Protein AF-A0A2C9LUQ4-F1 (afdb_monomer)

Solvent-accessible surface area (backbone atoms only — not comparable to full-atom values): 5718 Å² total; per-residue (Å²): 120,50,81,51,61,73,44,42,50,67,81,76,48,56,62,50,48,73,75,32,63,62,58,34,49,49,44,50,52,28,54,51,45,50,58,49,46,57,56,40,73,71,31,69,67,41,54,74,68,40,61,75,58,78,36,64,95,50,53,56,51,73,74,40,71,62,49,36,20,59,48,53,68,74,32,34,73,88,48,47,42,61,51,49,53,52,52,51,49,53,51,50,46,38,67,76,69,70,68,121

Secondary structure (DSSP, 8-state):
-TTS--EEHHHH-TTHHHH-HHHHHHHHHHHHHHHHHHHHHH-HHHHHTTGGGGGGGGGGGGT-SSEE-HHHHHSIIIIIHHHHHHHHHHHHHIIIII--

pLDDT: mean 83.08, std 6.9, range [50.53, 91.56]

Mean predicted aligned error: 5.74 Å

InterPro domains:
  IPR025258 Rubicon Homology Domain [PF13901] (1-100)
  IPR025258 Rubicon Homology Domain [SM01175] (1-100)
  IPR051366 Differentially Expressed in FDCP 8 Homolog [PTHR12326] (1-100)

Organism: Biomphalaria glabrata (NCBI:txid6526)

Structure (mmCIF, N/CA/C/O backbone):
data_AF-A0A2C9LUQ4-F1
#
_entry.id   AF-A0A2C9LUQ4-F1
#
loop_
_atom_site.group_PDB
_atom_site.id
_atom_site.type_symbol
_atom_site.label_atom_id
_atom_site.label_alt_id
_atom_site.label_comp_id
_atom_site.label_asym_id
_atom_site.label_entity_id
_atom_site.label_seq_id
_atom_site.pdbx_PDB_ins_code
_atom_site.Cartn_x
_atom_site.Cartn_y
_atom_site.Cartn_z
_atom_site.occupancy
_atom_site.B_iso_or_equiv
_atom_site.auth_seq_id
_atom_site.auth_comp_id
_atom_site.auth_asym_id
_atom_site.auth_atom_id
_atom_site.pdbx_PDB_model_num
ATOM 1 N N . MET A 1 1 ? 1.034 -8.905 19.114 1.00 50.53 1 MET A N 1
ATOM 2 C CA . MET A 1 1 ? -0.286 -8.841 18.437 1.00 50.53 1 MET A CA 1
ATOM 3 C C . MET A 1 1 ? -0.475 -7.585 17.579 1.00 50.53 1 MET A C 1
ATOM 5 O O . MET A 1 1 ? -1.159 -7.693 16.575 1.00 50.53 1 MET A O 1
ATOM 9 N N . GLN A 1 2 ? 0.147 -6.437 17.890 1.00 62.91 2 GLN A N 1
ATOM 10 C CA . GLN A 1 2 ? -0.106 -5.164 17.183 1.00 62.91 2 GLN A CA 1
ATOM 11 C C . GLN A 1 2 ? 0.303 -5.110 15.698 1.00 62.91 2 GLN A C 1
ATOM 13 O O . GLN A 1 2 ? -0.372 -4.436 14.933 1.00 62.91 2 GLN A O 1
ATOM 18 N N . LYS A 1 3 ? 1.344 -5.845 15.275 1.00 67.19 3 LYS A N 1
ATOM 19 C CA . LYS A 1 3 ? 1.857 -5.839 13.885 1.00 67.19 3 LYS A CA 1
ATOM 20 C C . LYS A 1 3 ? 1.220 -6.878 12.953 1.00 67.19 3 LYS A C 1
ATOM 22 O O . LYS A 1 3 ? 1.553 -6.936 11.777 1.00 67.19 3 LYS A O 1
ATOM 27 N N . LYS A 1 4 ? 0.338 -7.746 13.463 1.00 75.56 4 LYS A N 1
ATOM 28 C CA . LYS A 1 4 ? -0.271 -8.802 12.640 1.00 75.56 4 LYS A CA 1
ATOM 29 C C . LYS A 1 4 ? -1.472 -8.228 11.889 1.00 75.56 4 LYS A C 1
ATOM 31 O O . LYS A 1 4 ? -2.406 -7.742 12.524 1.00 75.56 4 LYS A O 1
ATOM 36 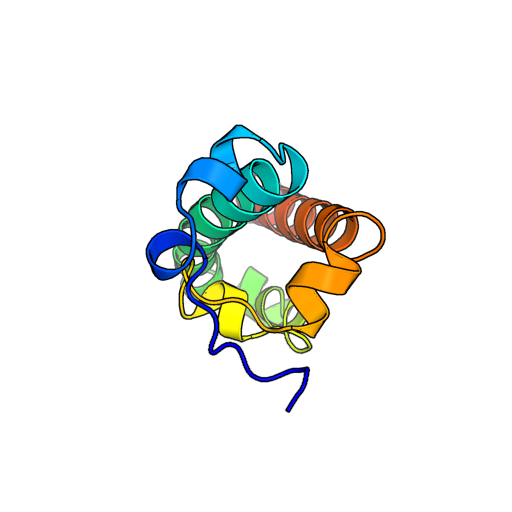N N . ALA A 1 5 ? -1.461 -8.311 10.562 1.00 80.38 5 ALA A N 1
ATOM 37 C CA . ALA A 1 5 ? -2.529 -7.793 9.710 1.00 80.38 5 ALA A CA 1
ATOM 38 C C . ALA A 1 5 ? -3.748 -8.726 9.680 1.00 80.38 5 ALA A C 1
ATOM 40 O O . ALA A 1 5 ? -3.900 -9.572 8.799 1.00 80.38 5 ALA A O 1
ATOM 41 N N . VAL A 1 6 ? -4.603 -8.609 10.695 1.00 83.31 6 VAL A N 1
ATOM 42 C CA . VAL A 1 6 ? -5.796 -9.457 10.867 1.00 83.31 6 VAL A CA 1
ATOM 43 C C . VAL A 1 6 ? -7.107 -8.693 10.716 1.00 83.31 6 VAL A C 1
ATOM 45 O O . VAL A 1 6 ? -8.150 -9.323 10.564 1.00 83.31 6 VAL A O 1
ATOM 48 N N . ILE A 1 7 ? -7.070 -7.360 10.743 1.00 83.25 7 ILE A N 1
ATOM 49 C CA . ILE A 1 7 ? -8.263 -6.516 10.737 1.00 83.25 7 ILE A CA 1
ATOM 50 C C . ILE A 1 7 ? -8.667 -6.258 9.290 1.00 83.25 7 ILE A C 1
ATOM 52 O O . ILE A 1 7 ? -7.903 -5.671 8.527 1.00 83.25 7 ILE A O 1
ATOM 56 N N . ARG A 1 8 ? -9.878 -6.670 8.917 1.00 85.62 8 ARG A N 1
ATOM 57 C CA . ARG A 1 8 ? -10.507 -6.273 7.655 1.00 85.62 8 ARG A CA 1
ATOM 58 C C . ARG A 1 8 ? -11.483 -5.146 7.945 1.00 85.62 8 ARG A C 1
ATOM 60 O O . ARG A 1 8 ? -12.573 -5.392 8.448 1.00 85.62 8 ARG A O 1
ATOM 67 N N . ILE A 1 9 ? -11.083 -3.909 7.650 1.00 83.75 9 ILE A N 1
ATOM 68 C CA . ILE A 1 9 ? -11.891 -2.714 7.956 1.00 83.75 9 ILE A CA 1
ATOM 69 C C . ILE A 1 9 ? -13.270 -2.807 7.286 1.00 83.75 9 ILE A C 1
ATOM 71 O O . ILE A 1 9 ? -14.263 -2.443 7.903 1.00 83.75 9 ILE A O 1
ATOM 75 N N . LEU A 1 10 ? -13.346 -3.366 6.072 1.00 82.81 10 LEU A N 1
ATOM 76 C CA . LEU A 1 10 ? -14.606 -3.553 5.341 1.00 82.81 10 LEU A CA 1
ATOM 77 C C . LEU A 1 10 ? -15.626 -4.431 6.081 1.00 82.81 10 LEU A C 1
ATOM 79 O O . LEU A 1 10 ? -16.817 -4.161 5.981 1.00 82.81 10 LEU A O 1
ATOM 83 N N . ASP A 1 11 ? -15.171 -5.436 6.834 1.00 86.44 11 ASP A N 1
ATOM 84 C CA . ASP A 1 11 ? -16.061 -6.303 7.616 1.00 86.44 11 ASP A CA 1
ATOM 85 C C . ASP A 1 11 ? -16.507 -5.635 8.921 1.00 86.44 11 ASP A C 1
ATOM 87 O O . ASP A 1 11 ? -17.572 -5.943 9.448 1.00 86.44 11 ASP A O 1
ATOM 91 N N . VAL 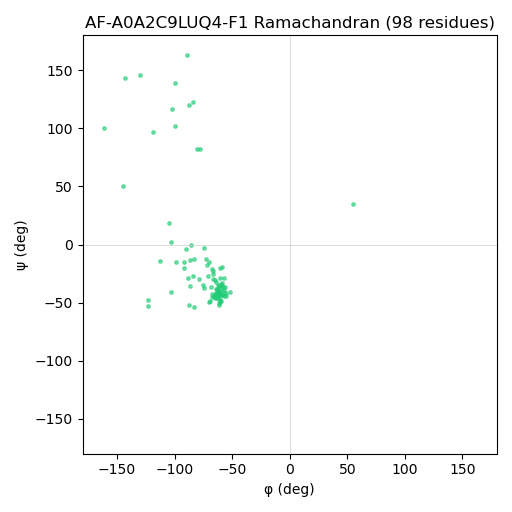A 1 12 ? -15.664 -4.754 9.469 1.00 84.19 12 VAL A N 1
ATOM 92 C CA . VAL A 1 12 ? -15.909 -4.086 10.752 1.00 84.19 12 VAL A CA 1
ATOM 93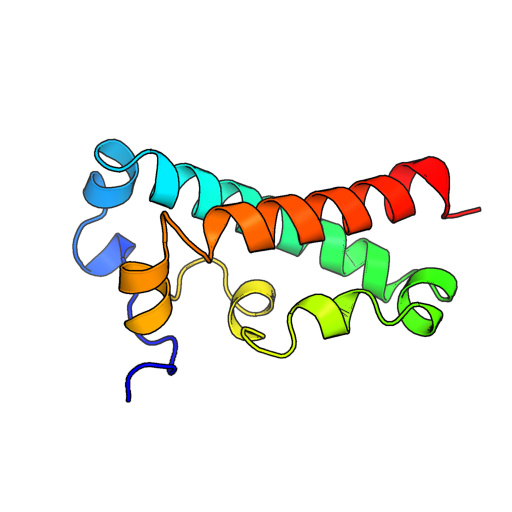 C C . VAL A 1 12 ? -16.807 -2.870 10.556 1.00 84.19 12 VAL A C 1
ATOM 95 O O . VAL A 1 12 ? -17.821 -2.731 11.233 1.00 84.19 12 VAL A O 1
ATOM 98 N N . ASN A 1 13 ? -16.426 -1.974 9.647 1.00 84.50 13 ASN A N 1
ATOM 99 C CA . ASN A 1 13 ? -17.202 -0.801 9.281 1.00 84.50 13 ASN A CA 1
ATOM 100 C C . ASN A 1 13 ? -16.722 -0.254 7.920 1.00 84.50 13 ASN A C 1
ATOM 102 O O . ASN A 1 13 ? -15.735 0.488 7.864 1.00 84.50 13 ASN A O 1
ATOM 106 N N . PRO A 1 14 ? -17.428 -0.554 6.817 1.00 83.56 14 PRO A N 1
ATOM 107 C CA . PRO A 1 14 ? -17.043 -0.078 5.492 1.00 83.56 14 PRO A CA 1
ATOM 108 C C . PRO A 1 14 ? -17.164 1.446 5.349 1.00 83.56 14 PRO A C 1
ATOM 110 O O . PRO A 1 14 ? -16.463 2.028 4.522 1.00 83.56 14 PRO A O 1
ATOM 113 N N . MET A 1 15 ? -17.989 2.112 6.169 1.00 84.81 15 MET A N 1
ATOM 114 C CA . MET A 1 15 ? -18.101 3.571 6.135 1.00 84.81 15 MET A CA 1
ATOM 115 C C . MET A 1 15 ? -16.854 4.280 6.675 1.00 84.81 15 MET A C 1
ATOM 117 O O . MET A 1 15 ? -16.683 5.462 6.400 1.00 84.81 15 MET A O 1
ATOM 121 N N . LEU A 1 16 ? -15.944 3.597 7.383 1.00 82.06 16 LEU A N 1
ATOM 122 C CA . LEU A 1 16 ? -14.692 4.224 7.832 1.00 82.06 16 LEU A CA 1
ATOM 123 C C . LEU A 1 16 ? -13.858 4.758 6.662 1.00 82.06 16 LEU A C 1
ATOM 125 O O . LEU A 1 16 ? -13.250 5.811 6.795 1.00 82.06 16 LEU A O 1
ATOM 129 N N . PHE A 1 17 ? -13.891 4.102 5.499 1.00 81.75 17 PHE A N 1
ATOM 130 C CA . PHE A 1 17 ? -13.231 4.612 4.290 1.00 81.75 17 PHE A CA 1
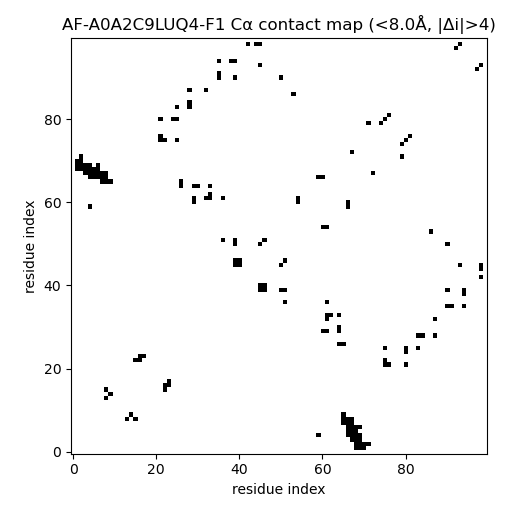ATOM 131 C C . PHE A 1 17 ? -13.928 5.831 3.677 1.00 81.75 17 PHE A C 1
ATOM 133 O O . PHE A 1 17 ? -13.337 6.517 2.854 1.00 81.75 17 PHE A O 1
ATOM 140 N N . VAL A 1 18 ? -15.190 6.079 4.028 1.00 81.69 18 VAL A N 1
ATOM 141 C CA . VAL A 1 18 ? -15.941 7.255 3.568 1.00 81.69 18 VAL A CA 1
ATOM 142 C C . VAL A 1 18 ? -15.683 8.445 4.487 1.00 81.69 18 VAL A C 1
ATOM 144 O O . VAL A 1 18 ? -15.622 9.571 4.016 1.00 81.69 18 VAL A O 1
ATOM 147 N N . TYR A 1 19 ? -15.532 8.196 5.789 1.00 83.81 19 TYR A N 1
ATOM 148 C CA . TYR A 1 19 ? -15.354 9.250 6.787 1.00 83.81 19 TYR A CA 1
ATOM 149 C C . TYR A 1 19 ? -13.893 9.611 7.070 1.00 83.81 19 TYR A C 1
ATOM 151 O O . TYR A 1 19 ? -13.640 10.682 7.612 1.00 83.81 19 TYR A O 1
ATOM 159 N N . ILE A 1 20 ? -12.945 8.728 6.747 1.00 85.50 20 ILE A N 1
ATOM 160 C CA . ILE A 1 20 ? -11.516 8.932 7.003 1.00 85.50 20 ILE A CA 1
ATOM 161 C C . ILE A 1 20 ? -10.782 8.927 5.663 1.00 85.50 20 ILE A C 1
ATOM 163 O O . ILE A 1 20 ? -10.441 7.868 5.122 1.00 85.50 20 ILE A O 1
ATOM 167 N N . ASP A 1 21 ? -10.532 10.124 5.137 1.00 84.56 21 ASP A N 1
ATOM 168 C CA . ASP A 1 21 ? -9.880 10.331 3.841 1.00 84.56 21 ASP A CA 1
ATOM 169 C C . ASP A 1 21 ? -8.500 9.664 3.776 1.00 84.56 21 ASP A C 1
ATOM 171 O O . ASP A 1 21 ? -8.173 9.017 2.782 1.00 84.56 21 ASP A O 1
ATOM 175 N N . GLN A 1 22 ? -7.730 9.712 4.867 1.00 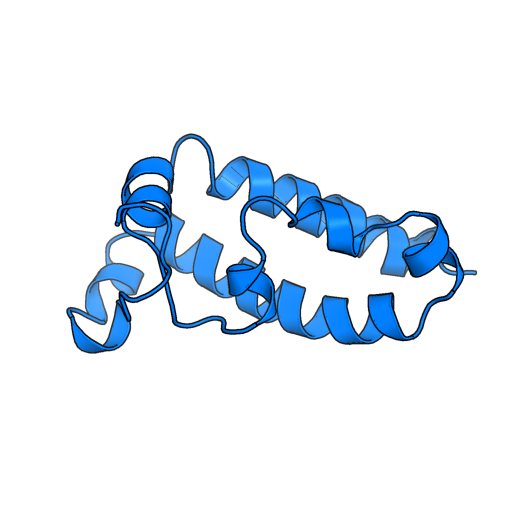84.31 22 GLN A N 1
ATOM 176 C CA . GLN A 1 22 ? -6.402 9.102 4.965 1.00 84.31 22 GLN A CA 1
ATOM 177 C C . GLN A 1 22 ? -6.463 7.581 4.753 1.00 84.31 22 GLN A C 1
ATOM 179 O O . GLN A 1 22 ? -5.640 7.007 4.040 1.00 84.31 22 GLN A O 1
ATOM 184 N N . LEU A 1 23 ? -7.462 6.900 5.331 1.00 84.06 23 LEU A N 1
ATOM 185 C CA . LEU A 1 23 ? -7.639 5.455 5.142 1.00 84.06 23 LEU A CA 1
ATOM 186 C C . LEU A 1 23 ? -8.057 5.122 3.711 1.00 84.06 23 LEU A C 1
ATOM 188 O O . LEU A 1 23 ? -7.630 4.098 3.168 1.00 84.06 23 LEU A O 1
ATOM 192 N N . ASN A 1 24 ? -8.879 5.974 3.098 1.00 86.38 24 ASN A N 1
ATOM 193 C CA . ASN A 1 24 ? -9.261 5.835 1.698 1.00 86.38 24 ASN A CA 1
ATOM 194 C C . ASN A 1 24 ? -8.052 6.001 0.769 1.00 86.38 24 ASN A C 1
ATOM 196 O O . ASN A 1 24 ? -7.871 5.220 -0.163 1.00 86.38 24 ASN A O 1
ATOM 200 N N . GLU A 1 25 ? -7.196 6.981 1.044 1.00 88.19 25 GLU A N 1
ATOM 201 C CA . GLU A 1 25 ? -5.973 7.227 0.287 1.00 88.19 25 GLU A CA 1
ATOM 202 C C . GLU A 1 25 ? -4.979 6.071 0.431 1.00 88.19 25 GLU A C 1
ATOM 204 O O . GLU A 1 25 ? -4.512 5.539 -0.576 1.00 88.19 25 GLU A O 1
ATOM 209 N N . ILE A 1 26 ? -4.754 5.577 1.655 1.00 87.69 26 ILE A N 1
ATOM 210 C CA . ILE A 1 26 ? -3.947 4.371 1.900 1.00 87.69 26 ILE A CA 1
ATOM 211 C C . ILE A 1 26 ? -4.490 3.186 1.098 1.00 87.69 26 ILE A C 1
ATOM 213 O O . ILE A 1 26 ? -3.718 2.439 0.499 1.00 87.69 26 ILE A O 1
ATOM 217 N N . LYS A 1 27 ? -5.814 2.990 1.076 1.00 86.94 27 LYS A N 1
ATOM 218 C CA . LYS A 1 27 ? -6.435 1.903 0.312 1.00 86.94 27 LYS A CA 1
ATOM 219 C C . LYS A 1 27 ? -6.142 2.036 -1.187 1.00 86.94 27 LYS A C 1
ATOM 221 O O . LYS A 1 27 ? -5.716 1.056 -1.796 1.00 86.94 27 LYS A O 1
ATOM 226 N N . LYS A 1 28 ? -6.313 3.230 -1.763 1.00 88.44 28 LYS A N 1
ATOM 227 C CA . LYS A 1 28 ? -6.015 3.497 -3.182 1.00 88.44 28 LYS A CA 1
ATOM 228 C C . LYS A 1 28 ? -4.543 3.253 -3.507 1.00 88.44 28 LYS A C 1
ATOM 230 O O . LYS A 1 28 ? -4.248 2.489 -4.421 1.00 88.44 28 LYS A O 1
ATOM 235 N N . LEU A 1 29 ? -3.629 3.804 -2.704 1.00 89.50 29 LEU A N 1
ATOM 236 C CA . LEU A 1 29 ? -2.187 3.596 -2.871 1.00 89.50 29 LEU A CA 1
ATOM 237 C C . LEU A 1 29 ? -1.836 2.108 -2.835 1.00 89.50 29 LEU A C 1
ATOM 239 O O . LEU A 1 29 ? -1.059 1.637 -3.656 1.00 89.50 29 LEU A O 1
ATOM 243 N N . ARG A 1 30 ? -2.439 1.330 -1.931 1.00 87.75 30 ARG A N 1
ATOM 244 C CA . ARG A 1 30 ? -2.221 -0.124 -1.873 1.00 87.75 30 ARG A CA 1
ATOM 245 C C . ARG A 1 30 ? -2.689 -0.839 -3.131 1.00 87.75 30 ARG A C 1
ATOM 247 O O . ARG A 1 30 ? -1.978 -1.711 -3.622 1.00 87.75 30 ARG A O 1
ATOM 254 N N . GLU A 1 31 ? -3.867 -0.502 -3.645 1.00 88.12 31 GLU A N 1
ATOM 255 C CA . GLU A 1 31 ? -4.387 -1.084 -4.886 1.00 88.12 31 GLU A CA 1
ATOM 256 C C . GLU A 1 31 ? -3.460 -0.774 -6.074 1.00 88.12 31 GLU A C 1
ATOM 258 O O . GLU A 1 31 ? -3.106 -1.679 -6.833 1.00 88.12 31 GLU A O 1
ATOM 263 N N . GLU A 1 32 ? -2.976 0.463 -6.181 1.00 89.56 32 GLU A N 1
ATOM 264 C CA . GLU A 1 32 ? -2.004 0.877 -7.201 1.00 89.56 32 GLU A CA 1
ATOM 265 C C . GLU A 1 32 ? -0.657 0.161 -7.035 1.00 89.56 32 GLU A C 1
ATOM 267 O O . GLU A 1 32 ? -0.114 -0.398 -7.992 1.00 89.56 32 GLU A O 1
ATOM 272 N N . MET A 1 33 ? -0.142 0.079 -5.808 1.00 88.31 33 MET A N 1
ATOM 273 C CA . MET A 1 33 ? 1.095 -0.632 -5.490 1.00 88.31 33 MET A CA 1
ATOM 274 C C . MET A 1 33 ? 0.999 -2.128 -5.814 1.00 88.31 33 MET A C 1
ATOM 276 O O . MET A 1 33 ? 1.968 -2.708 -6.298 1.00 88.31 33 MET A O 1
ATOM 280 N N . MET A 1 34 ? -0.159 -2.769 -5.635 1.00 87.19 34 MET A N 1
ATOM 281 C CA . MET A 1 34 ? -0.370 -4.164 -6.048 1.00 87.19 34 MET A CA 1
ATOM 282 C C . MET A 1 34 ? -0.236 -4.349 -7.563 1.00 87.19 34 MET A C 1
ATOM 284 O O . MET A 1 34 ? 0.267 -5.379 -8.023 1.00 87.19 34 MET A O 1
ATOM 288 N N . VAL A 1 35 ? -0.659 -3.355 -8.347 1.00 88.38 35 VAL A N 1
ATOM 289 C CA . VAL A 1 35 ? -0.456 -3.342 -9.799 1.00 88.38 35 VAL A CA 1
ATOM 290 C C . VAL A 1 35 ? 1.024 -3.121 -10.118 1.00 88.38 35 VAL A C 1
ATOM 292 O O . VAL A 1 35 ? 1.607 -3.921 -10.849 1.00 88.38 35 VAL A O 1
ATOM 295 N N . MET A 1 36 ? 1.660 -2.112 -9.516 1.00 89.00 36 MET A N 1
ATOM 296 C CA . MET A 1 36 ? 3.086 -1.804 -9.703 1.00 89.00 36 MET A CA 1
ATOM 297 C C . MET A 1 36 ? 4.007 -2.965 -9.312 1.00 89.00 36 MET A C 1
ATOM 299 O O . MET A 1 36 ? 4.993 -3.223 -9.999 1.00 89.00 36 MET A O 1
ATOM 303 N N . LYS A 1 37 ? 3.661 -3.726 -8.268 1.00 87.94 37 LYS A N 1
ATOM 304 C CA . LYS A 1 37 ? 4.392 -4.925 -7.832 1.00 87.94 37 LYS A CA 1
ATOM 305 C C . LYS A 1 37 ? 4.609 -5.906 -8.983 1.00 87.94 37 LYS A C 1
ATOM 307 O O . LYS A 1 37 ? 5.692 -6.471 -9.094 1.00 87.94 37 LYS A O 1
ATOM 312 N N . LYS A 1 38 ? 3.602 -6.108 -9.842 1.00 87.00 38 LYS A N 1
ATOM 313 C CA . LYS A 1 38 ? 3.706 -7.015 -10.997 1.00 87.00 38 LYS A CA 1
ATOM 314 C C . LYS A 1 38 ? 4.794 -6.549 -11.967 1.00 87.00 38 LYS A C 1
ATOM 316 O O . LYS A 1 38 ? 5.586 -7.369 -12.414 1.00 87.00 38 LYS A O 1
ATOM 321 N N . TYR A 1 39 ? 4.873 -5.241 -12.214 1.00 86.88 39 TYR A N 1
ATOM 322 C CA . TYR A 1 39 ? 5.908 -4.637 -13.057 1.00 86.88 39 TYR A CA 1
ATOM 323 C C . TYR A 1 39 ? 7.297 -4.742 -12.425 1.00 86.88 39 TYR A C 1
ATOM 325 O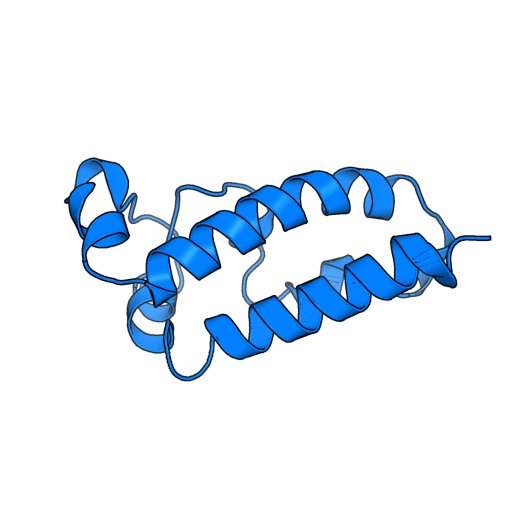 O . TYR A 1 39 ? 8.249 -5.159 -13.081 1.00 86.88 39 TYR A O 1
ATOM 333 N N . ILE A 1 40 ? 7.406 -4.436 -11.131 1.00 87.06 40 ILE A N 1
ATOM 334 C CA . ILE A 1 40 ? 8.666 -4.525 -10.382 1.00 87.06 40 ILE A CA 1
ATOM 335 C C . ILE A 1 40 ? 9.202 -5.960 -10.363 1.00 87.06 40 ILE A C 1
ATOM 337 O O . ILE A 1 40 ? 10.398 -6.162 -10.534 1.00 87.06 40 ILE A O 1
ATOM 341 N N . LEU A 1 41 ? 8.332 -6.962 -10.211 1.00 86.38 41 LEU A N 1
ATOM 342 C CA . LEU A 1 41 ? 8.727 -8.373 -10.268 1.00 86.38 41 LEU A CA 1
ATOM 343 C C . LEU A 1 41 ? 9.206 -8.807 -11.659 1.00 86.38 41 LEU A C 1
ATOM 345 O O . LEU A 1 41 ? 10.037 -9.704 -11.753 1.00 86.38 41 LEU A O 1
ATOM 349 N N . SER A 1 42 ? 8.697 -8.192 -12.728 1.00 86.38 42 SER A N 1
ATOM 350 C CA . SER A 1 42 ? 9.154 -8.466 -14.097 1.00 86.38 42 SER A CA 1
ATOM 351 C C . SER A 1 42 ? 10.419 -7.700 -14.503 1.00 86.38 42 SER A C 1
ATOM 353 O O . SER A 1 42 ? 11.012 -8.019 -15.530 1.00 86.38 42 SER A O 1
ATOM 355 N N . CYS A 1 43 ? 10.847 -6.703 -13.723 1.00 86.69 43 CYS A N 1
ATOM 356 C CA . CYS A 1 43 ? 11.985 -5.848 -14.052 1.00 86.69 43 CYS A CA 1
ATOM 357 C C . CYS A 1 43 ? 13.241 -6.255 -13.265 1.00 86.69 43 CYS A C 1
ATOM 359 O O . CYS A 1 43 ? 13.302 -6.116 -12.043 1.00 86.69 43 CYS A O 1
ATOM 361 N N . ALA A 1 44 ? 14.290 -6.689 -13.971 1.00 86.00 44 ALA A N 1
ATOM 362 C CA . ALA A 1 44 ? 15.563 -7.060 -13.348 1.00 86.00 44 ALA A CA 1
ATOM 363 C C . ALA A 1 44 ? 16.235 -5.877 -12.624 1.00 86.00 44 ALA A C 1
ATOM 365 O O . ALA A 1 44 ? 16.747 -6.051 -11.520 1.00 86.00 44 ALA A O 1
ATOM 366 N N . SER A 1 45 ? 16.168 -4.665 -13.194 1.00 86.88 45 SER A N 1
ATOM 367 C CA . SER A 1 45 ? 16.707 -3.444 -12.573 1.00 86.88 45 SER A CA 1
ATOM 368 C C . SER A 1 45 ? 16.009 -3.132 -11.243 1.00 86.88 45 SER A C 1
ATOM 370 O O . SER A 1 45 ? 16.662 -2.885 -10.228 1.00 86.88 45 SER A O 1
ATOM 372 N N . ALA A 1 46 ? 14.680 -3.266 -11.204 1.00 85.38 46 ALA A N 1
ATOM 373 C CA . ALA A 1 46 ? 13.886 -3.082 -9.992 1.00 85.38 46 ALA A CA 1
ATOM 374 C C . ALA A 1 46 ? 14.232 -4.111 -8.901 1.00 85.38 46 ALA A C 1
ATOM 376 O O . ALA A 1 46 ? 14.277 -3.779 -7.711 1.00 85.38 46 ALA A O 1
ATOM 377 N N . MET A 1 47 ? 14.499 -5.360 -9.303 1.00 84.06 47 MET A N 1
ATOM 378 C CA . MET A 1 47 ? 14.948 -6.416 -8.393 1.00 84.06 47 MET A CA 1
ATOM 379 C C . MET A 1 47 ? 16.351 -6.139 -7.843 1.00 84.06 47 MET A C 1
ATOM 381 O O . MET A 1 47 ? 16.565 -6.282 -6.638 1.00 84.06 47 MET A O 1
ATOM 385 N N . SER A 1 48 ? 17.288 -5.684 -8.681 1.00 85.38 48 SER A N 1
ATOM 386 C CA . SER A 1 48 ? 18.633 -5.275 -8.251 1.00 85.38 48 SER A CA 1
ATOM 387 C C . SER A 1 48 ? 18.595 -4.082 -7.295 1.00 85.38 48 SER A C 1
ATOM 389 O O . SER A 1 48 ? 19.302 -4.079 -6.288 1.00 85.38 48 SER A O 1
ATOM 391 N N . ALA A 1 49 ? 17.716 -3.111 -7.558 1.00 85.44 49 ALA A N 1
ATOM 392 C CA . ALA A 1 49 ? 17.461 -1.962 -6.692 1.00 85.44 49 ALA A CA 1
ATOM 393 C C . ALA A 1 49 ? 16.647 -2.308 -5.431 1.00 85.44 49 ALA A C 1
ATOM 395 O O . ALA A 1 49 ? 16.422 -1.441 -4.588 1.00 85.44 49 ALA A O 1
ATOM 396 N N . LYS A 1 50 ? 16.213 -3.569 -5.275 1.00 87.38 50 LYS A N 1
ATOM 397 C CA . LYS A 1 50 ? 15.497 -4.072 -4.094 1.00 87.38 50 LYS A CA 1
ATOM 398 C C . LYS A 1 50 ? 14.243 -3.255 -3.758 1.00 87.38 50 LYS A C 1
ATOM 400 O O . LYS A 1 50 ? 13.881 -3.120 -2.592 1.00 87.38 50 LYS A O 1
ATOM 405 N N . LEU A 1 51 ? 13.533 -2.752 -4.770 1.00 85.38 51 LEU A N 1
ATOM 406 C CA . LEU A 1 51 ? 12.398 -1.844 -4.558 1.00 85.38 51 LEU A CA 1
ATOM 407 C C . LEU A 1 51 ? 11.261 -2.462 -3.729 1.00 85.38 51 LEU A C 1
ATOM 409 O O . LEU A 1 51 ? 10.584 -1.743 -2.998 1.00 85.38 51 LEU A O 1
ATOM 413 N N . LEU A 1 52 ? 11.082 -3.788 -3.779 1.00 83.81 52 LEU A N 1
ATOM 414 C CA . LEU A 1 52 ? 10.102 -4.501 -2.947 1.00 83.81 52 LEU A CA 1
ATOM 415 C C . LEU A 1 52 ? 10.485 -4.556 -1.461 1.00 83.81 52 LEU A C 1
ATOM 417 O O . LEU A 1 52 ? 9.597 -4.615 -0.613 1.00 83.81 52 LEU A O 1
ATOM 421 N N . LEU A 1 53 ? 11.780 -4.507 -1.131 1.00 84.50 53 LEU A N 1
ATOM 422 C CA . LEU A 1 53 ? 12.259 -4.520 0.258 1.00 84.50 53 LEU A CA 1
ATOM 423 C C . LEU A 1 53 ? 11.994 -3.196 0.981 1.00 84.50 53 LEU A C 1
ATOM 425 O O . LEU A 1 53 ? 12.031 -3.161 2.205 1.00 84.50 53 LEU A O 1
ATOM 429 N N . LEU A 1 54 ? 11.626 -2.128 0.265 1.00 83.19 54 LEU A N 1
ATOM 430 C CA . LEU A 1 54 ? 11.152 -0.893 0.898 1.00 83.19 54 LEU A CA 1
ATOM 431 C C . LEU A 1 54 ? 9.911 -1.118 1.782 1.00 83.19 54 LEU A C 1
ATOM 433 O O . LEU A 1 54 ? 9.645 -0.305 2.658 1.00 83.19 54 LEU A O 1
ATOM 437 N N . LEU A 1 55 ? 9.182 -2.222 1.577 1.00 81.81 55 LEU A N 1
ATOM 438 C CA . LEU A 1 55 ? 8.018 -2.632 2.371 1.00 81.81 55 LEU A CA 1
ATOM 439 C C . LEU A 1 55 ? 8.327 -3.788 3.333 1.00 81.81 55 LEU A C 1
ATOM 441 O O . LEU A 1 55 ? 7.408 -4.453 3.804 1.00 81.81 55 LEU A O 1
ATOM 445 N N . GLU A 1 56 ? 9.597 -4.057 3.642 1.00 78.75 56 GLU A N 1
ATOM 446 C CA . GLU A 1 56 ? 9.994 -5.163 4.525 1.00 78.75 56 GLU A CA 1
ATOM 447 C C . GLU A 1 56 ? 9.328 -5.086 5.908 1.00 78.75 56 GLU A C 1
ATOM 449 O O . GLU A 1 56 ? 8.909 -6.104 6.457 1.00 78.75 56 GLU A O 1
ATOM 454 N N . SER A 1 57 ? 9.142 -3.878 6.443 1.00 75.38 57 SER A N 1
ATOM 455 C CA . SER A 1 57 ? 8.464 -3.647 7.724 1.00 75.38 57 SER A CA 1
ATOM 456 C C . SER A 1 57 ? 6.963 -3.974 7.693 1.00 75.38 57 SER A C 1
ATOM 458 O O . SER A 1 57 ? 6.366 -4.203 8.748 1.00 75.38 57 SER A O 1
ATOM 460 N N . ARG A 1 58 ? 6.350 -3.992 6.501 1.00 78.12 58 ARG A N 1
ATOM 461 C CA . ARG A 1 58 ? 4.900 -4.072 6.271 1.00 78.12 58 ARG A CA 1
ATOM 462 C C . ARG A 1 58 ? 4.564 -4.898 5.017 1.00 78.12 58 ARG A C 1
ATOM 464 O O . ARG A 1 58 ? 3.781 -4.480 4.164 1.00 78.12 58 ARG A O 1
ATOM 471 N N . GLN A 1 59 ? 5.138 -6.098 4.908 1.00 75.94 59 GLN A N 1
ATOM 472 C CA . GLN A 1 59 ? 4.991 -6.970 3.728 1.00 75.94 59 GLN A CA 1
ATOM 473 C C . GLN A 1 59 ? 3.531 -7.309 3.390 1.00 75.94 59 GLN A C 1
ATOM 475 O O . GLN A 1 59 ? 3.179 -7.456 2.221 1.00 75.94 59 GLN A O 1
ATOM 480 N N . HIS A 1 60 ? 2.639 -7.346 4.383 1.00 79.12 60 HIS A N 1
ATOM 481 C CA . HIS A 1 60 ? 1.216 -7.622 4.165 1.00 79.12 60 HIS A CA 1
ATOM 482 C C . HIS A 1 60 ? 0.519 -6.600 3.256 1.00 79.12 60 HIS A C 1
ATOM 484 O O . HIS A 1 60 ? -0.511 -6.929 2.668 1.00 79.12 60 HIS A O 1
ATOM 490 N N . PHE A 1 61 ? 1.072 -5.392 3.090 1.00 73.81 61 PHE A N 1
ATOM 491 C CA . PHE A 1 61 ? 0.525 -4.368 2.192 1.00 73.81 61 PHE A CA 1
ATOM 492 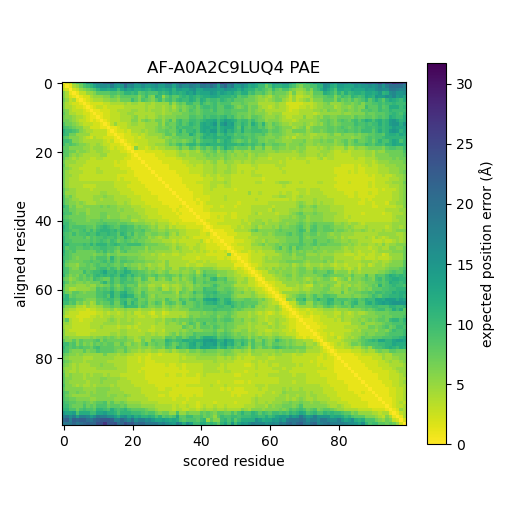C C . PHE A 1 61 ? 0.602 -4.758 0.716 1.00 73.81 61 PHE A C 1
ATOM 494 O O . PHE A 1 61 ? -0.226 -4.298 -0.068 1.00 73.81 61 PHE A O 1
ATOM 501 N N . VAL A 1 62 ? 1.551 -5.626 0.354 1.00 72.75 62 VAL A N 1
ATOM 502 C CA . VAL A 1 62 ? 1.727 -6.151 -1.010 1.00 72.75 62 VAL A CA 1
ATOM 503 C C . VAL A 1 62 ? 1.218 -7.583 -1.174 1.00 72.75 62 VAL A C 1
ATOM 505 O O . VAL A 1 62 ? 1.379 -8.175 -2.243 1.00 72.75 62 VAL A O 1
ATOM 508 N N . GLU A 1 63 ? 0.641 -8.170 -0.128 1.00 72.25 63 GLU A N 1
ATOM 509 C CA . GLU A 1 63 ? 0.045 -9.512 -0.160 1.00 72.25 63 GLU A CA 1
ATOM 510 C C . GLU A 1 63 ? -1.479 -9.451 -0.228 1.00 72.25 63 GLU A C 1
ATOM 512 O O . GLU A 1 63 ? -2.093 -10.198 -0.987 1.00 72.25 63 GLU A O 1
ATOM 517 N N . SER A 1 64 ? -2.094 -8.530 0.517 1.00 69.56 64 SER A N 1
ATOM 518 C CA . SER A 1 64 ? -3.530 -8.255 0.435 1.00 69.56 64 SER A CA 1
ATOM 519 C C . SER A 1 64 ? -3.776 -6.762 0.616 1.00 69.56 64 SER A C 1
ATOM 521 O O . SER A 1 64 ? -3.088 -6.134 1.416 1.00 69.56 64 SER A O 1
ATOM 523 N N . SER A 1 65 ? -4.744 -6.178 -0.088 1.00 74.56 65 SER A N 1
ATOM 524 C CA . SER A 1 65 ? -5.105 -4.760 0.066 1.00 74.56 65 SER A CA 1
ATOM 525 C C . SER A 1 65 ? -6.126 -4.512 1.185 1.00 74.56 65 SER A C 1
ATOM 527 O O . SER A 1 65 ? -6.304 -3.374 1.606 1.00 74.56 65 SER A O 1
ATOM 529 N N . ASP A 1 66 ? -6.777 -5.560 1.696 1.00 76.38 66 ASP A N 1
ATOM 530 C CA . ASP A 1 66 ? -7.938 -5.478 2.591 1.00 76.38 66 ASP A CA 1
ATOM 531 C C . ASP A 1 66 ? -7.601 -5.640 4.081 1.00 76.38 66 ASP A C 1
ATOM 533 O O . ASP A 1 66 ? -8.424 -5.313 4.941 1.00 76.38 66 ASP A O 1
ATOM 537 N N . ARG A 1 67 ? -6.401 -6.136 4.408 1.00 83.19 67 ARG A N 1
ATOM 538 C CA . ARG A 1 67 ? -5.982 -6.404 5.792 1.00 83.19 67 ARG A CA 1
ATOM 539 C C . ARG A 1 67 ? -5.094 -5.310 6.361 1.00 83.19 67 ARG A C 1
ATOM 541 O O . ARG A 1 67 ? -4.164 -4.839 5.706 1.00 83.19 67 ARG A O 1
ATOM 548 N N . TYR A 1 68 ? -5.346 -4.972 7.616 1.00 84.25 68 TYR A N 1
ATOM 549 C CA . TYR A 1 68 ? -4.623 -3.972 8.391 1.00 84.25 68 TYR A CA 1
ATO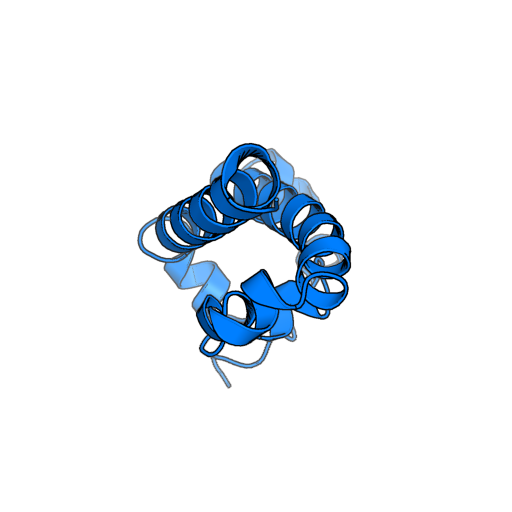M 550 C C . TYR A 1 68 ? -4.219 -4.568 9.739 1.00 84.25 68 TYR A C 1
ATOM 552 O O . TYR A 1 68 ? -4.910 -5.426 10.303 1.00 84.25 68 TYR A O 1
ATOM 560 N N . SER A 1 69 ? -3.066 -4.151 10.248 1.00 86.06 69 SER A N 1
ATOM 561 C CA . SER A 1 69 ? -2.678 -4.399 11.632 1.00 86.06 69 SER A CA 1
ATOM 562 C C . SER A 1 69 ? -3.183 -3.267 12.530 1.00 86.06 69 SER A C 1
ATOM 564 O O . SER A 1 69 ? -3.540 -2.195 12.047 1.00 86.06 69 SER A O 1
ATOM 566 N N . MET A 1 70 ? -3.222 -3.491 13.845 1.00 82.94 70 MET A N 1
ATOM 567 C CA . MET A 1 70 ? -3.595 -2.426 14.785 1.00 82.94 70 MET A CA 1
ATOM 568 C C . MET A 1 70 ? -2.606 -1.257 14.707 1.00 82.94 70 MET A C 1
ATOM 570 O O . MET A 1 70 ? -3.011 -0.105 14.785 1.00 82.94 70 MET A O 1
ATOM 574 N N . GLN A 1 71 ? -1.320 -1.559 14.510 1.00 82.00 71 GLN A N 1
ATOM 575 C CA . GLN A 1 71 ? -0.294 -0.539 14.344 1.00 82.00 71 GLN A CA 1
ATOM 576 C C . GLN A 1 71 ? -0.550 0.320 13.100 1.00 82.00 71 GLN A C 1
ATOM 578 O O . GLN A 1 71 ? -0.425 1.529 13.176 1.00 82.00 71 GLN A O 1
ATOM 583 N N . ASP A 1 72 ? -0.983 -0.278 11.987 1.00 82.56 72 ASP A N 1
ATOM 584 C CA . ASP A 1 72 ? -1.270 0.470 10.753 1.00 82.56 72 ASP A CA 1
ATOM 585 C C . ASP A 1 72 ? -2.431 1.457 10.913 1.00 82.56 72 ASP A C 1
ATOM 587 O O . ASP A 1 72 ? -2.441 2.499 10.267 1.00 82.56 72 ASP A O 1
ATOM 591 N N . LEU A 1 73 ? -3.413 1.121 11.757 1.00 82.50 73 LEU A N 1
ATOM 592 C CA . LEU A 1 73 ? -4.544 2.000 12.064 1.00 82.50 73 LEU A CA 1
ATOM 593 C C . LEU A 1 73 ? -4.150 3.146 12.998 1.00 82.50 73 LEU A C 1
ATOM 595 O O . LEU A 1 73 ? -4.688 4.236 12.871 1.00 82.50 73 LEU A O 1
ATOM 599 N N . LEU A 1 74 ? -3.231 2.899 13.934 1.00 83.12 74 LEU A N 1
ATOM 600 C CA . LEU A 1 74 ? -2.709 3.932 14.833 1.00 83.12 74 LEU A CA 1
ATOM 601 C C . LEU A 1 74 ? -1.742 4.874 14.103 1.00 83.12 74 LEU A C 1
ATOM 603 O O . LEU A 1 74 ? -1.761 6.077 14.329 1.00 83.12 74 LEU A O 1
ATOM 607 N N . ASP A 1 75 ? -0.937 4.322 13.199 1.00 84.06 75 ASP A N 1
ATOM 608 C CA . ASP A 1 75 ? 0.090 5.033 12.437 1.00 84.06 75 ASP A CA 1
ATOM 609 C C . ASP A 1 75 ? -0.457 5.687 11.156 1.00 84.06 75 ASP A C 1
ATOM 611 O O . ASP A 1 75 ? 0.324 6.269 10.399 1.00 84.06 75 ASP A O 1
ATOM 615 N N . SER A 1 76 ? -1.759 5.544 10.859 1.00 78.69 76 SER A N 1
ATOM 616 C CA . SER A 1 76 ? -2.317 5.804 9.524 1.00 78.69 76 SER A CA 1
ATOM 617 C C . SER A 1 76 ? -2.016 7.209 9.009 1.00 78.69 76 SER A C 1
ATOM 619 O O . SER A 1 76 ? -1.677 7.373 7.841 1.00 78.69 76 SER A O 1
ATOM 621 N N . GLU A 1 77 ? -2.123 8.209 9.881 1.00 76.62 77 GLU A N 1
ATOM 622 C CA . GLU A 1 77 ? -1.984 9.618 9.514 1.00 76.62 77 GLU A CA 1
ATOM 623 C C . GLU A 1 77 ? -0.528 10.100 9.553 1.00 76.62 77 GLU A C 1
ATOM 625 O O . GLU A 1 77 ? -0.034 10.638 8.565 1.00 76.62 77 GLU A O 1
ATOM 630 N N . GLU A 1 78 ? 0.186 9.875 10.657 1.00 79.69 78 GLU A N 1
ATOM 631 C CA . GLU A 1 78 ? 1.496 10.506 10.868 1.00 79.69 78 GLU A CA 1
ATOM 632 C C . GLU A 1 78 ? 2.668 9.762 10.215 1.00 79.69 78 GLU A C 1
ATOM 634 O O . GLU A 1 78 ? 3.681 10.376 9.882 1.00 79.69 78 GLU A O 1
ATOM 639 N N . ILE A 1 79 ? 2.560 8.442 10.030 1.00 84.44 79 ILE A N 1
ATOM 640 C CA . ILE A 1 79 ? 3.702 7.607 9.625 1.00 84.44 79 ILE A CA 1
ATOM 641 C C . ILE A 1 79 ? 3.391 6.845 8.340 1.00 84.44 79 ILE A C 1
ATOM 643 O O . ILE A 1 79 ? 4.151 6.902 7.373 1.00 84.44 79 ILE A O 1
ATOM 647 N N . LEU A 1 80 ? 2.271 6.123 8.314 1.00 85.38 80 LEU A N 1
ATOM 648 C CA . LEU A 1 80 ? 1.975 5.160 7.260 1.00 85.38 80 LEU A CA 1
ATOM 649 C C . LEU A 1 80 ? 1.689 5.833 5.915 1.00 85.3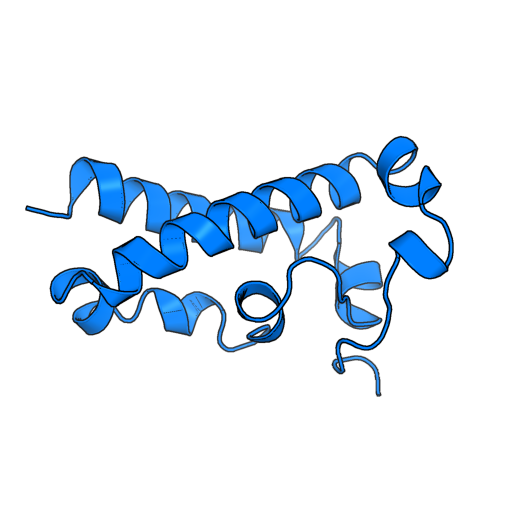8 80 LEU A C 1
ATOM 651 O O . LEU A 1 80 ? 2.251 5.413 4.904 1.00 85.38 80 LEU A O 1
ATOM 655 N N . LEU A 1 81 ? 0.827 6.853 5.887 1.00 87.06 81 LEU A N 1
ATOM 656 C CA . LEU A 1 81 ? 0.471 7.535 4.644 1.00 87.06 81 LEU A CA 1
ATOM 657 C C . LEU A 1 81 ? 1.697 8.199 3.979 1.00 87.06 81 LEU A C 1
ATOM 659 O O . LEU A 1 81 ? 1.965 7.872 2.819 1.00 87.06 81 LEU A O 1
ATOM 663 N N . PRO A 1 82 ? 2.511 9.027 4.670 1.00 88.50 82 PRO A N 1
ATOM 664 C CA . PRO A 1 82 ? 3.723 9.601 4.078 1.00 88.50 82 PRO A CA 1
ATOM 665 C C . PRO A 1 82 ? 4.719 8.545 3.585 1.00 88.50 82 PRO A C 1
ATOM 667 O O . PRO A 1 82 ? 5.328 8.697 2.523 1.00 88.50 82 PRO A O 1
ATOM 670 N N . GLU A 1 83 ? 4.886 7.452 4.335 1.00 88.75 83 GLU A N 1
ATOM 671 C CA . GLU A 1 83 ? 5.785 6.364 3.954 1.00 88.75 83 GLU A CA 1
ATOM 672 C C . GLU A 1 83 ? 5.307 5.651 2.683 1.00 88.75 83 GLU A C 1
ATOM 674 O O . GLU A 1 83 ? 6.109 5.431 1.771 1.00 88.75 83 GLU A O 1
ATOM 679 N N . LEU A 1 84 ? 4.009 5.349 2.582 1.00 87.56 84 LEU A N 1
ATOM 680 C CA . LEU A 1 84 ? 3.418 4.736 1.392 1.00 87.56 84 LEU A CA 1
ATOM 681 C C . LEU A 1 84 ? 3.509 5.655 0.177 1.00 87.56 84 LEU A C 1
ATOM 683 O O . LEU A 1 84 ? 3.918 5.193 -0.885 1.00 87.56 84 LEU A O 1
ATOM 687 N N . VAL A 1 85 ? 3.203 6.947 0.327 1.00 90.31 85 VAL A N 1
ATOM 688 C CA . VAL A 1 85 ? 3.330 7.936 -0.756 1.00 90.31 85 VAL A CA 1
ATOM 689 C C . VAL A 1 85 ? 4.769 8.001 -1.264 1.00 90.31 85 VAL A C 1
ATOM 691 O O . VAL A 1 85 ? 5.001 8.004 -2.477 1.00 90.31 85 VAL A O 1
ATOM 694 N N . ARG A 1 86 ? 5.754 7.997 -0.358 1.00 91.56 86 ARG A N 1
ATOM 695 C CA . ARG A 1 86 ? 7.176 7.984 -0.722 1.00 91.56 86 ARG A CA 1
ATOM 696 C C . ARG A 1 86 ? 7.540 6.724 -1.509 1.00 91.56 86 ARG A C 1
ATOM 698 O O . ARG A 1 86 ? 8.139 6.836 -2.573 1.00 91.56 86 ARG A O 1
ATOM 705 N N . ILE A 1 87 ? 7.174 5.539 -1.015 1.00 89.69 87 ILE A N 1
ATOM 706 C CA . ILE A 1 87 ? 7.492 4.264 -1.683 1.00 89.69 87 ILE A CA 1
ATOM 707 C C . ILE A 1 87 ? 6.802 4.186 -3.048 1.00 89.69 87 ILE A C 1
ATOM 709 O O . ILE A 1 87 ? 7.447 3.853 -4.041 1.00 89.69 87 ILE A O 1
ATOM 713 N N . HIS A 1 88 ? 5.520 4.544 -3.107 1.00 91.38 88 HIS A N 1
ATOM 714 C CA . HIS A 1 88 ? 4.748 4.611 -4.341 1.00 91.38 88 HIS A CA 1
ATOM 715 C C . HIS A 1 88 ? 5.399 5.549 -5.364 1.00 91.38 88 HIS A C 1
ATOM 717 O O . HIS A 1 88 ? 5.548 5.182 -6.527 1.00 91.38 88 HIS A O 1
ATOM 723 N N . SER A 1 89 ? 5.860 6.726 -4.936 1.00 91.31 89 SER A N 1
ATOM 724 C CA . SER A 1 89 ? 6.549 7.674 -5.818 1.00 91.31 89 SER A CA 1
ATOM 725 C C . SER A 1 89 ? 7.861 7.105 -6.354 1.00 91.31 89 SER A C 1
ATOM 727 O O . SER A 1 89 ? 8.112 7.200 -7.553 1.00 91.31 89 SER A O 1
ATOM 729 N N . THR A 1 90 ? 8.661 6.443 -5.511 1.00 89.94 90 THR A N 1
ATOM 730 C CA . THR A 1 90 ? 9.889 5.756 -5.944 1.00 89.94 90 THR A CA 1
ATOM 731 C C . THR A 1 90 ? 9.591 4.672 -6.978 1.00 89.94 90 THR A C 1
ATOM 733 O O . THR A 1 90 ? 10.286 4.557 -7.985 1.00 89.94 90 THR A O 1
ATOM 736 N N . TRP A 1 91 ? 8.543 3.876 -6.757 1.00 89.69 91 TRP A N 1
ATOM 737 C CA . TRP A 1 91 ? 8.124 2.835 -7.695 1.00 89.69 91 TRP A CA 1
ATOM 738 C C . TRP A 1 91 ? 7.633 3.429 -9.014 1.00 89.69 91 TRP A C 1
ATOM 740 O O . TRP A 1 91 ? 8.030 2.966 -10.080 1.00 89.69 91 TRP A O 1
ATOM 750 N N . ALA A 1 92 ? 6.817 4.480 -8.953 1.00 90.06 92 ALA A N 1
ATOM 751 C CA . ALA A 1 92 ? 6.313 5.175 -10.128 1.00 90.06 92 ALA A CA 1
ATOM 752 C C . ALA A 1 92 ? 7.442 5.823 -10.939 1.00 90.06 92 ALA A C 1
ATOM 754 O O . ALA A 1 92 ? 7.426 5.731 -12.165 1.00 90.06 92 ALA A O 1
ATOM 755 N N . GLN A 1 93 ? 8.421 6.446 -10.278 1.00 89.56 93 GLN A N 1
ATOM 756 C CA . GLN A 1 93 ? 9.607 7.002 -10.927 1.00 89.56 93 GLN A CA 1
ATOM 757 C C . GLN A 1 93 ? 10.400 5.904 -11.633 1.00 89.56 93 GLN A C 1
ATOM 759 O O . GLN A 1 93 ? 10.692 6.037 -12.820 1.00 89.56 93 GLN A O 1
ATOM 764 N N . HIS A 1 94 ? 10.653 4.787 -10.951 1.00 87.31 94 HIS A N 1
ATOM 765 C CA . HIS A 1 94 ? 11.368 3.674 -11.557 1.00 87.31 94 HIS A CA 1
ATOM 766 C C . HIS A 1 94 ? 10.634 3.123 -12.785 1.00 87.31 94 HIS A C 1
ATOM 768 O O . HIS A 1 94 ? 11.226 2.979 -13.848 1.00 87.31 94 HIS A O 1
ATOM 774 N N . ILE A 1 95 ? 9.329 2.861 -12.665 1.00 86.00 95 ILE A N 1
ATOM 775 C CA . ILE A 1 95 ? 8.519 2.302 -13.756 1.00 86.00 95 ILE A CA 1
ATOM 776 C C . ILE A 1 95 ? 8.434 3.265 -14.950 1.00 86.00 95 ILE A C 1
ATOM 778 O O . ILE A 1 95 ? 8.443 2.811 -16.090 1.00 86.00 95 ILE A O 1
ATOM 782 N N . LYS A 1 96 ? 8.321 4.579 -14.713 1.00 85.50 96 LYS A N 1
ATOM 783 C CA . LYS A 1 96 ? 8.102 5.571 -15.781 1.00 85.50 96 LYS A CA 1
ATOM 784 C C . LYS A 1 96 ? 9.384 6.119 -16.407 1.00 85.50 96 LYS A C 1
ATOM 786 O O . LYS A 1 96 ? 9.323 6.571 -17.546 1.00 85.50 96 LYS A O 1
ATOM 791 N N . VAL A 1 97 ? 10.490 6.164 -15.664 1.00 81.38 97 VAL A N 1
ATOM 792 C CA . VAL A 1 97 ? 11.701 6.910 -16.052 1.00 81.38 97 VAL A CA 1
ATOM 793 C C . VAL A 1 97 ? 12.935 6.014 -16.099 1.00 81.38 97 VAL A C 1
ATOM 795 O O . VAL A 1 97 ? 13.658 6.052 -17.089 1.00 81.38 97 VAL A O 1
ATOM 798 N N . ASP A 1 98 ? 13.168 5.201 -15.065 1.00 75.06 98 ASP A N 1
ATOM 799 C CA . ASP A 1 98 ? 14.435 4.463 -14.919 1.00 75.06 98 ASP A CA 1
ATOM 800 C C . ASP A 1 98 ? 14.412 3.060 -15.551 1.00 75.06 98 ASP A C 1
ATOM 802 O O . ASP A 1 98 ? 15.458 2.434 -15.727 1.00 75.06 98 ASP A O 1
ATOM 806 N N . CYS A 1 99 ? 13.228 2.536 -15.868 1.00 68.19 99 CYS A N 1
ATOM 807 C CA . CYS A 1 99 ? 13.055 1.245 -16.524 1.00 68.19 99 CYS A CA 1
ATOM 808 C C . CYS A 1 99 ? 13.295 1.391 -18.039 1.00 68.19 99 CYS A C 1
ATOM 810 O O . CYS A 1 99 ? 12.344 1.540 -18.808 1.00 68.19 99 CYS A O 1
ATOM 812 N N . GLN A 1 100 ? 14.570 1.369 -18.448 1.00 57.59 100 GLN A N 1
ATOM 813 C CA . GLN A 1 100 ? 15.027 1.245 -19.842 1.00 57.59 100 GLN A CA 1
ATOM 814 C C . GLN A 1 100 ? 15.567 -0.154 -20.138 1.00 57.59 100 GLN A C 1
ATOM 816 O O . GLN A 1 100 ? 16.248 -0.727 -19.256 1.00 57.59 100 GLN A O 1
#

Sequence (100 aa):
MQKKAVIRILDVNPMLFVYIDQLNEIKKLREEMMVMKKYILSCASAMSAKLLLLLESRQHFVESSDRYSMQDLLDSEEILLPELVRIHSTWAQHIKVDCQ

Radius of gyration: 13.99 Å; Cα contacts (8 Å, |Δi|>4): 91; chains: 1; bounding box: 37×20×38 Å

Nearest PDB structures (foldseek):
  6wcw-assembly1_A  TM=8.887E-01  e=5.195E-03  Homo sapiens

Foldseek 3Di:
DQLDFDDQCCVVPVCCLVVPVLLVLLLVLLVVVLVLVVVLVVAPVSVVVVLLCLCVSPNVSNVDSRTDGNVCVVCSPPHRSVSSVVSSVVSVCCSPPVRD